Protein AF-A0A316SPB5-F1 (afdb_monomer)

Nearest PDB structures (foldseek):
  8him-assembly1_F  TM=2.754E-01  e=7.584E+00  Brassica oleracea

Radius of gyration: 15.4 Å; Cα contacts (8 Å, |Δi|>4): 45; chains: 1; bounding box: 33×32×40 Å

pLDDT: mean 93.1, std 8.31, range [46.78, 98.19]

Secondary structure (DSSP, 8-state):
---HHHHHHHHTT------------SHHHHHHHHHHHT-PPEEEEEEE-TT--EEEEEEETTPPP-

Structure (mmCIF, N/CA/C/O backbone):
data_AF-A0A316SPB5-F1
#
_entry.id   AF-A0A316SPB5-F1
#
loop_
_atom_site.group_PDB
_atom_site.id
_atom_site.type_symbol
_atom_site.label_atom_id
_atom_site.label_alt_id
_atom_site.label_comp_id
_atom_site.label_asym_id
_atom_site.label_entity_id
_atom_site.label_seq_id
_atom_site.pdbx_PDB_ins_code
_atom_site.Cartn_x
_atom_site.Cartn_y
_atom_site.Cartn_z
_atom_site.occupancy
_atom_site.B_iso_or_equiv
_atom_site.auth_seq_id
_atom_site.auth_comp_id
_atom_site.auth_asym_id
_atom_site.auth_atom_id
_atom_site.pdbx_PDB_model_num
ATOM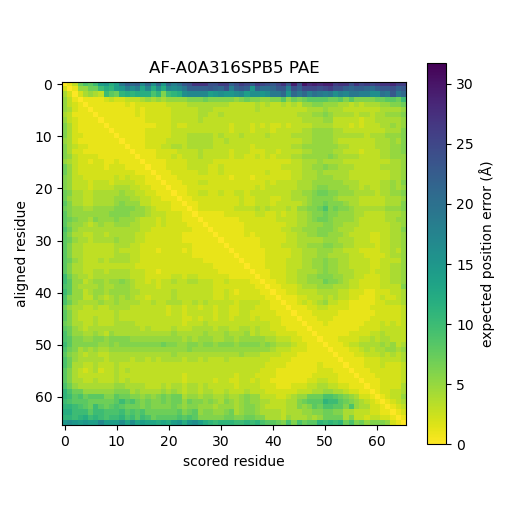 1 N N . MET A 1 1 ? -9.251 20.131 1.889 1.00 46.78 1 MET A N 1
ATOM 2 C CA . MET A 1 1 ? -8.814 19.357 0.707 1.00 46.78 1 MET A CA 1
ATOM 3 C C . MET A 1 1 ? -9.881 18.323 0.407 1.00 46.78 1 MET A C 1
ATOM 5 O O . MET A 1 1 ? -10.163 17.501 1.266 1.00 46.78 1 MET A O 1
ATOM 9 N N . THR A 1 2 ? -10.528 18.394 -0.753 1.00 56.88 2 THR A N 1
ATOM 10 C CA . THR A 1 2 ? -11.561 17.425 -1.140 1.00 56.88 2 THR A CA 1
ATOM 11 C C . THR A 1 2 ? -10.869 16.141 -1.586 1.00 56.88 2 THR A C 1
ATOM 13 O O . THR A 1 2 ? -10.225 16.125 -2.634 1.00 56.88 2 THR A O 1
ATOM 16 N N . ASN A 1 3 ? -10.939 15.083 -0.776 1.00 83.75 3 ASN A N 1
ATOM 17 C CA . ASN A 1 3 ? -10.294 13.811 -1.090 1.00 83.75 3 ASN A CA 1
ATOM 18 C C . ASN A 1 3 ? -11.116 13.076 -2.165 1.00 83.75 3 ASN A C 1
ATOM 20 O O . ASN A 1 3 ? -12.012 12.290 -1.863 1.00 83.75 3 ASN A O 1
ATOM 24 N N . HIS A 1 4 ? -10.839 13.394 -3.437 1.00 94.38 4 HIS A N 1
ATOM 25 C CA . HIS A 1 4 ? -11.534 12.858 -4.615 1.00 94.38 4 HIS A CA 1
ATOM 26 C C . HIS A 1 4 ? -11.635 11.322 -4.596 1.00 94.38 4 HIS A C 1
ATOM 28 O O . HIS A 1 4 ? -12.628 10.759 -5.056 1.00 94.38 4 HIS A O 1
ATOM 34 N N . ILE A 1 5 ? -10.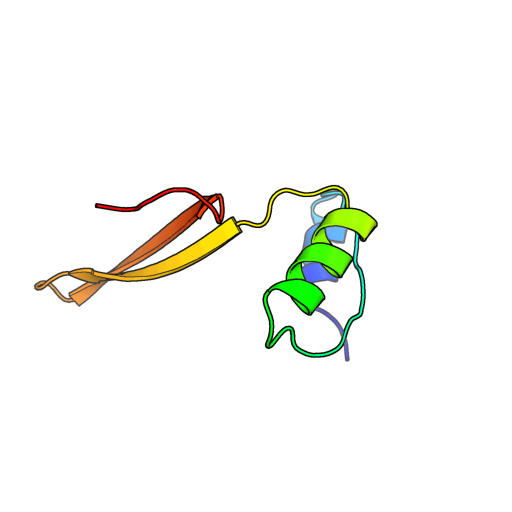635 10.642 -4.027 1.00 95.06 5 ILE A N 1
ATOM 35 C CA . ILE A 1 5 ? -10.621 9.183 -3.890 1.00 95.06 5 ILE A CA 1
ATOM 36 C C . ILE A 1 5 ? -11.753 8.727 -2.963 1.00 95.06 5 ILE A C 1
ATOM 38 O O . ILE A 1 5 ? -12.578 7.921 -3.380 1.00 95.06 5 ILE A O 1
ATOM 42 N N . LEU A 1 6 ? -11.859 9.287 -1.753 1.00 95.81 6 LEU A N 1
ATOM 43 C CA . LEU A 1 6 ? -12.907 8.911 -0.790 1.00 95.81 6 LEU A CA 1
ATOM 44 C C . LEU A 1 6 ? -14.315 9.211 -1.317 1.00 95.81 6 LEU A C 1
ATOM 46 O O . LEU A 1 6 ? -15.231 8.411 -1.128 1.00 95.81 6 LEU A O 1
ATOM 50 N N . ASN A 1 7 ? -14.476 10.318 -2.047 1.00 96.00 7 ASN A N 1
ATOM 51 C CA . ASN A 1 7 ? -15.742 10.643 -2.706 1.00 96.00 7 ASN A CA 1
ATOM 52 C C . ASN A 1 7 ? -16.114 9.601 -3.768 1.00 96.00 7 ASN A C 1
ATOM 54 O O . ASN A 1 7 ? -17.277 9.224 -3.874 1.00 96.00 7 ASN A O 1
ATOM 58 N N . THR A 1 8 ? -15.130 9.120 -4.532 1.00 97.06 8 THR A N 1
ATOM 59 C CA . THR A 1 8 ? -15.333 8.068 -5.539 1.00 97.06 8 THR A CA 1
ATOM 60 C C . THR A 1 8 ? -15.686 6.734 -4.879 1.00 97.06 8 THR A C 1
ATOM 62 O O . THR A 1 8 ? -16.596 6.049 -5.331 1.00 97.06 8 THR A O 1
ATOM 65 N N . LEU A 1 9 ? -15.017 6.367 -3.781 1.00 97.31 9 LEU A N 1
ATOM 66 C CA . LEU A 1 9 ? -15.356 5.152 -3.032 1.00 97.31 9 LEU A CA 1
ATOM 67 C C . LEU A 1 9 ? -16.778 5.230 -2.464 1.00 97.31 9 LEU A C 1
ATOM 69 O O . LEU A 1 9 ? -17.549 4.286 -2.611 1.00 97.31 9 LEU A O 1
ATOM 73 N N . THR A 1 10 ? -17.147 6.386 -1.903 1.00 96.62 10 THR A N 1
ATOM 74 C CA . THR A 1 10 ? -18.502 6.650 -1.402 1.00 96.62 10 THR A CA 1
ATOM 75 C C . THR A 1 10 ? -19.546 6.537 -2.512 1.00 96.62 10 THR A C 1
ATOM 77 O O . THR A 1 10 ? -20.559 5.870 -2.326 1.00 96.62 10 THR A O 1
ATOM 80 N N . SER A 1 11 ? -19.310 7.144 -3.681 1.00 97.50 11 SER A N 1
ATOM 81 C CA . SER A 1 11 ? -20.275 7.112 -4.788 1.00 97.50 11 SER A CA 1
ATOM 82 C C . SER A 1 11 ? -20.444 5.719 -5.398 1.00 97.50 11 SER A C 1
ATOM 84 O O . SER A 1 11 ? -21.529 5.385 -5.867 1.00 97.50 11 SER A O 1
ATOM 86 N N . LEU A 1 12 ? -19.397 4.893 -5.348 1.00 98.19 12 LEU A N 1
ATOM 87 C CA . LEU A 1 12 ? -19.427 3.485 -5.749 1.00 98.19 12 LEU A CA 1
ATOM 88 C C . LEU A 1 12 ? -19.920 2.547 -4.635 1.00 98.19 12 LEU A C 1
ATOM 90 O O . LEU A 1 12 ? -19.980 1.337 -4.846 1.00 98.19 12 LEU A O 1
ATOM 94 N N . ASN A 1 13 ? -20.282 3.087 -3.467 1.00 97.94 13 ASN A N 1
ATOM 95 C CA . ASN A 1 13 ? -20.734 2.337 -2.298 1.00 97.94 13 ASN A CA 1
ATOM 96 C C . ASN A 1 13 ? -19.708 1.292 -1.806 1.00 97.94 13 ASN A C 1
ATOM 98 O O . ASN A 1 13 ? -20.069 0.209 -1.342 1.00 97.94 13 ASN A O 1
ATOM 102 N N . ILE A 1 14 ? -18.417 1.619 -1.921 1.00 98.00 14 ILE A N 1
ATOM 103 C CA . ILE A 1 14 ? -17.296 0.822 -1.418 1.00 98.00 14 ILE A CA 1
ATOM 104 C C . ILE A 1 14 ? -16.960 1.319 -0.011 1.00 98.00 14 ILE A C 1
ATOM 106 O O . ILE A 1 14 ? -16.566 2.470 0.172 1.00 98.00 14 ILE A O 1
ATOM 110 N N . SER A 1 15 ? -17.103 0.448 0.987 1.00 96.50 15 SER A N 1
ATOM 111 C CA . SER A 1 15 ? -16.750 0.761 2.374 1.00 96.50 15 SER A CA 1
ATOM 112 C C . SER A 1 15 ? -15.244 0.954 2.538 1.00 96.50 15 SER A C 1
ATOM 114 O O . SER A 1 15 ? -14.459 0.178 1.992 1.00 96.50 15 SER A O 1
ATOM 116 N N . TYR A 1 16 ? -14.846 1.929 3.350 1.00 94.81 16 TYR A N 1
ATOM 117 C CA . TYR A 1 16 ? -13.449 2.186 3.679 1.00 94.81 16 TYR A CA 1
ATOM 118 C C . TYR A 1 16 ? -13.297 2.649 5.132 1.00 94.81 16 TYR A C 1
ATOM 120 O O . TYR A 1 16 ? -14.229 3.189 5.727 1.00 94.81 16 TYR A O 1
ATOM 128 N N . GLU A 1 17 ? -12.095 2.471 5.671 1.00 94.50 17 GLU A N 1
ATOM 129 C CA . GLU A 1 17 ? -11.640 3.036 6.941 1.00 94.50 17 GLU A CA 1
ATOM 130 C C . GLU A 1 17 ? -10.393 3.885 6.668 1.00 94.50 17 GLU A C 1
ATOM 132 O O . GLU A 1 17 ? -9.581 3.541 5.806 1.00 94.50 17 GLU A O 1
ATOM 137 N N . VAL A 1 18 ? -10.257 5.018 7.359 1.00 93.50 18 VAL A N 1
ATOM 138 C CA . VAL A 1 18 ? -9.108 5.924 7.222 1.00 93.50 18 VAL A CA 1
ATOM 139 C C . VAL A 1 18 ? -8.496 6.143 8.595 1.00 93.50 18 VAL A C 1
ATOM 141 O O . VAL A 1 18 ? -9.194 6.537 9.527 1.00 93.50 18 VAL A O 1
ATOM 144 N N . LEU A 1 19 ? -7.185 5.942 8.693 1.00 94.31 19 LEU A N 1
ATOM 145 C CA . LEU A 1 19 ? -6.381 6.334 9.843 1.00 94.31 19 LEU A CA 1
ATOM 146 C C . LEU A 1 19 ? -5.401 7.418 9.394 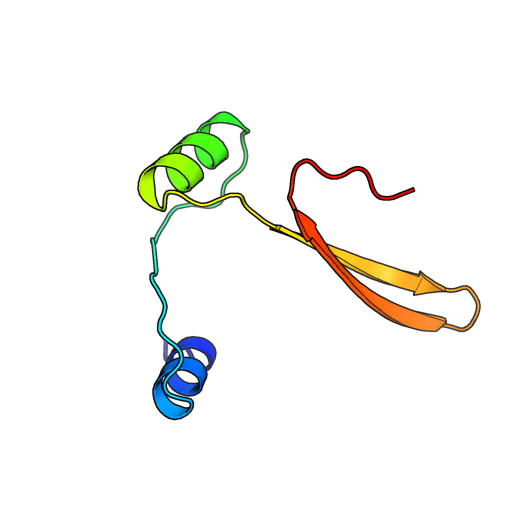1.00 94.31 19 LEU A C 1
ATOM 148 O O . LEU A 1 19 ? -4.517 7.151 8.584 1.00 94.31 19 LEU A O 1
ATOM 152 N N . GLU A 1 20 ? -5.558 8.636 9.908 1.00 93.94 20 GLU A N 1
ATOM 153 C CA . GLU A 1 20 ? -4.565 9.694 9.709 1.00 93.94 20 GLU A CA 1
ATOM 154 C C . GLU A 1 20 ? -3.331 9.420 10.579 1.00 93.94 20 GLU A C 1
ATOM 156 O O . GLU A 1 20 ? -3.449 9.082 11.760 1.00 93.94 20 GLU A O 1
ATOM 161 N N . HIS A 1 21 ? -2.143 9.541 9.990 1.00 92.62 21 HIS A N 1
ATOM 162 C CA . HIS A 1 21 ? -0.868 9.339 10.669 1.00 92.62 21 HIS A CA 1
ATOM 163 C C . HIS A 1 21 ? 0.248 10.127 9.965 1.00 92.62 21 HIS A C 1
ATOM 165 O O . HIS A 1 21 ? 0.152 10.433 8.775 1.00 92.62 21 HIS A O 1
ATOM 171 N N . GLU A 1 22 ? 1.325 10.429 10.691 1.00 93.94 22 GLU A N 1
ATOM 172 C CA . GLU A 1 22 ? 2.550 10.999 10.114 1.00 93.94 22 GLU A CA 1
ATOM 173 C C . GLU A 1 22 ? 3.235 10.001 9.158 1.00 93.94 22 GLU A C 1
ATOM 175 O O . GLU A 1 22 ? 2.982 8.793 9.250 1.00 93.94 22 GLU A O 1
ATOM 180 N N . PRO A 1 23 ? 4.108 10.449 8.234 1.00 94.50 23 PRO A N 1
ATOM 181 C CA . PRO A 1 23 ? 4.842 9.547 7.350 1.00 94.50 23 PRO A CA 1
ATOM 182 C C . PRO A 1 23 ? 5.561 8.429 8.116 1.00 94.50 23 PRO A C 1
ATOM 184 O O . PRO A 1 23 ? 6.307 8.683 9.059 1.00 94.50 23 PRO A O 1
ATOM 187 N N . LEU A 1 24 ? 5.355 7.185 7.680 1.00 94.50 24 LEU A N 1
ATOM 188 C CA . LEU A 1 24 ? 5.953 6.001 8.296 1.00 94.50 24 LEU A CA 1
ATOM 189 C C . LEU A 1 24 ? 7.372 5.828 7.758 1.00 94.50 24 LEU A C 1
ATOM 191 O O . LEU A 1 24 ? 7.558 5.522 6.579 1.00 94.50 24 LEU A O 1
ATOM 195 N N . LEU A 1 25 ? 8.368 6.060 8.610 1.00 95.25 25 LEU A N 1
ATOM 196 C CA . LEU A 1 25 ? 9.782 6.016 8.222 1.00 95.25 25 LEU A CA 1
ATOM 197 C C . LEU A 1 25 ? 10.510 4.816 8.826 1.00 95.25 25 LEU A C 1
ATOM 199 O O . LEU A 1 25 ? 11.538 4.391 8.295 1.00 95.25 25 LEU A O 1
ATOM 203 N N . THR A 1 26 ? 9.981 4.252 9.912 1.00 95.75 26 THR A N 1
ATOM 204 C CA . THR A 1 26 ? 10.538 3.072 10.570 1.00 95.75 26 THR A CA 1
ATOM 205 C C . THR A 1 26 ? 9.581 1.884 10.518 1.00 95.75 26 THR A C 1
ATOM 207 O O . THR A 1 26 ? 8.373 2.025 10.327 1.00 95.75 26 THR A O 1
ATOM 210 N N . ILE A 1 27 ? 10.129 0.682 10.726 1.00 93.19 27 ILE A N 1
ATOM 211 C CA . ILE A 1 27 ? 9.324 -0.539 10.877 1.00 93.19 27 ILE A CA 1
ATOM 212 C C . ILE A 1 27 ? 8.367 -0.417 12.068 1.00 93.19 27 ILE A C 1
ATOM 214 O O . ILE A 1 27 ? 7.236 -0.884 11.985 1.00 93.19 27 ILE A O 1
ATOM 218 N N . GLN A 1 28 ? 8.803 0.225 13.155 1.00 95.06 28 GLN A N 1
ATOM 219 C CA . GLN A 1 28 ? 7.984 0.383 14.353 1.00 95.06 28 GLN A CA 1
ATOM 220 C C . GLN A 1 28 ? 6.756 1.261 14.080 1.00 95.06 28 GLN A C 1
ATOM 222 O O . GLN A 1 28 ? 5.651 0.864 14.442 1.00 95.06 28 GLN A O 1
ATOM 227 N N . ASP A 1 29 ? 6.928 2.380 13.367 1.00 94.62 29 ASP A N 1
ATOM 228 C CA . ASP A 1 29 ? 5.805 3.244 12.974 1.00 94.62 29 ASP A CA 1
ATOM 229 C C . ASP A 1 29 ? 4.787 2.459 12.128 1.00 94.62 29 ASP A C 1
ATOM 231 O O . ASP A 1 29 ? 3.576 2.563 12.328 1.00 94.62 29 ASP A O 1
ATOM 235 N N . GLY A 1 30 ? 5.286 1.628 11.202 1.00 93.94 30 GLY A N 1
ATOM 236 C CA . GLY A 1 30 ? 4.461 0.752 10.370 1.00 93.94 30 GLY A CA 1
ATOM 237 C C . GLY A 1 30 ? 3.641 -0.247 11.181 1.00 93.94 30 GLY A C 1
ATOM 238 O O . GLY A 1 30 ? 2.424 -0.322 11.016 1.00 93.94 30 GLY A O 1
ATOM 239 N N . LEU A 1 31 ? 4.286 -0.955 12.112 1.00 94.62 31 LEU A N 1
ATOM 240 C CA . LEU A 1 31 ? 3.630 -1.946 12.968 1.00 94.62 31 LEU A CA 1
ATOM 241 C C . LEU A 1 31 ? 2.494 -1.338 13.803 1.00 94.62 31 LEU A C 1
ATOM 243 O O . LEU A 1 31 ? 1.456 -1.974 13.986 1.00 94.62 31 LEU A O 1
ATOM 247 N N . GLU A 1 32 ? 2.655 -0.109 14.293 1.00 95.19 32 GLU A N 1
ATOM 248 C CA . GLU A 1 32 ? 1.607 0.573 15.058 1.00 95.19 32 GLU A CA 1
ATOM 249 C C . GLU A 1 32 ? 0.363 0.876 14.213 1.00 95.19 32 GLU A C 1
ATOM 251 O O . GLU A 1 32 ? -0.765 0.737 14.694 1.00 95.19 32 GLU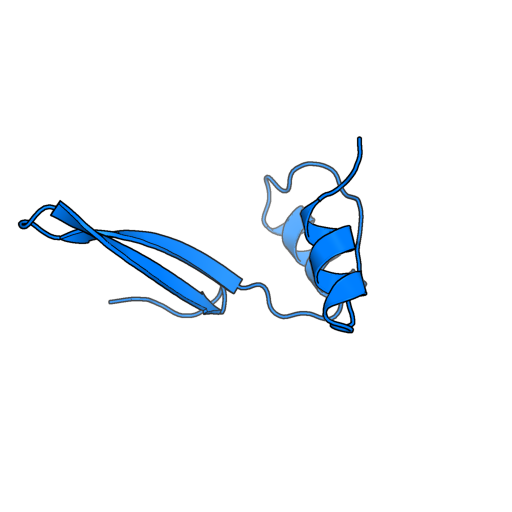 A O 1
ATOM 256 N N . VAL A 1 33 ? 0.547 1.266 12.950 1.00 95.19 33 VAL A N 1
ATOM 257 C CA . VAL A 1 33 ? -0.557 1.497 12.006 1.00 95.19 33 VAL A CA 1
ATOM 258 C C . VAL A 1 33 ? -1.249 0.187 11.634 1.00 95.19 33 VAL A C 1
ATOM 260 O O . VAL A 1 33 ? -2.479 0.115 11.671 1.00 95.19 33 VAL A O 1
ATOM 263 N N . GLU A 1 34 ? -0.477 -0.862 11.343 1.00 94.38 34 GLU A N 1
ATOM 264 C CA . GLU A 1 34 ? -1.000 -2.199 11.035 1.00 94.38 34 GLU A CA 1
ATOM 265 C C . GLU A 1 34 ? -1.885 -2.737 12.165 1.00 94.38 34 GLU A C 1
ATOM 267 O O . GLU A 1 34 ? -2.986 -3.230 11.915 1.00 94.38 34 GLU A O 1
ATOM 272 N N . GLN A 1 35 ? -1.443 -2.590 13.419 1.00 95.06 35 GLN A N 1
ATOM 273 C CA . GLN A 1 35 ? -2.192 -3.030 14.596 1.00 95.06 35 GLN A CA 1
ATOM 274 C C . GLN A 1 35 ? -3.484 -2.235 14.809 1.00 95.06 35 GLN A C 1
ATOM 276 O O . GLN A 1 35 ? -4.514 -2.827 15.139 1.00 95.06 35 GLN A O 1
ATOM 281 N N . LYS A 1 36 ? -3.452 -0.909 14.611 1.00 95.88 36 LYS A N 1
ATOM 282 C CA . LYS A 1 36 ? -4.634 -0.042 14.759 1.00 95.88 36 LYS A CA 1
ATOM 283 C C . LYS A 1 36 ? -5.714 -0.380 13.733 1.00 95.88 36 LYS A C 1
ATOM 285 O O . LYS A 1 36 ? -6.874 -0.515 14.110 1.00 95.88 36 LYS A O 1
ATOM 290 N N . LEU A 1 37 ? -5.322 -0.556 12.472 1.00 94.81 37 LEU A N 1
ATOM 291 C CA . LEU A 1 37 ? -6.232 -0.873 11.367 1.00 94.81 37 LEU A CA 1
ATOM 292 C C . LEU A 1 37 ? -6.565 -2.370 11.258 1.00 94.81 37 LEU A C 1
ATOM 294 O O . LEU A 1 37 ? -7.503 -2.737 10.558 1.00 94.81 37 LEU A O 1
ATOM 298 N N . LYS A 1 38 ? -5.813 -3.244 11.941 1.00 95.06 38 LYS A N 1
ATOM 299 C CA . LYS A 1 38 ? -5.943 -4.712 11.869 1.00 95.06 38 LYS A CA 1
ATOM 300 C C . LYS A 1 38 ? -5.833 -5.240 10.434 1.00 95.06 38 LYS A C 1
ATOM 302 O O . LYS A 1 38 ? -6.597 -6.113 10.020 1.00 95.06 38 LYS A O 1
ATOM 307 N N . ILE A 1 39 ? -4.872 -4.709 9.682 1.00 92.06 39 ILE A N 1
ATOM 308 C CA . ILE A 1 39 ? -4.634 -5.060 8.277 1.00 92.06 39 ILE A CA 1
ATOM 309 C C . ILE A 1 39 ? -3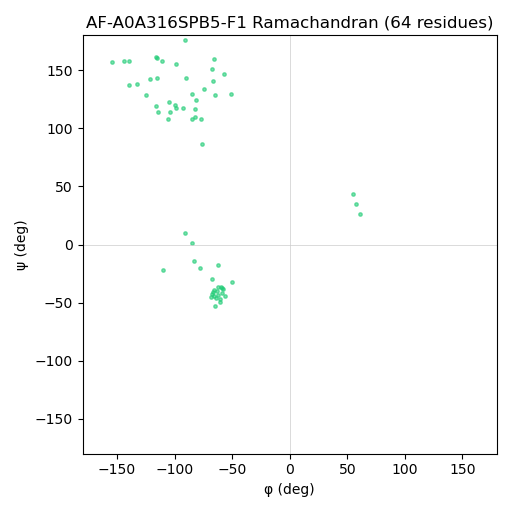.278 -5.733 8.082 1.00 92.06 39 ILE A C 1
ATOM 311 O O . ILE A 1 39 ? -2.362 -5.563 8.880 1.00 92.06 39 ILE A O 1
ATOM 315 N N . VAL A 1 40 ? -3.138 -6.434 6.956 1.00 91.69 40 VAL A N 1
ATOM 316 C CA . VAL A 1 40 ? -1.831 -6.7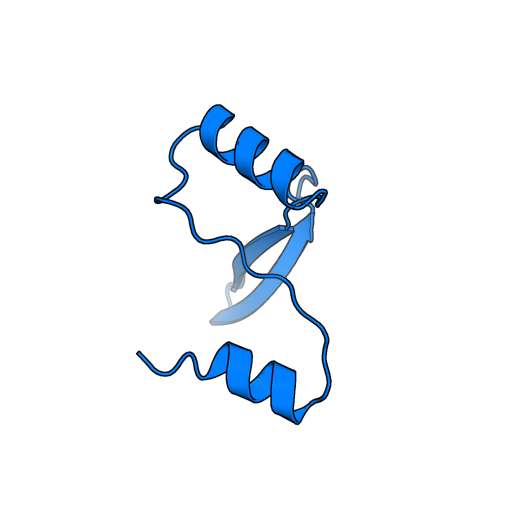54 6.369 1.00 91.69 40 VAL A CA 1
ATOM 317 C C . VAL A 1 40 ? -1.587 -5.743 5.248 1.00 91.69 40 VAL A C 1
ATOM 319 O O . VAL A 1 40 ? -2.405 -5.678 4.322 1.00 91.69 40 VAL A O 1
ATOM 322 N N . PRO A 1 41 ? -0.515 -4.934 5.295 1.00 92.19 41 PRO A N 1
ATOM 323 C CA . PRO A 1 41 ? -0.293 -3.910 4.288 1.00 92.19 41 PRO A CA 1
ATOM 324 C C . PRO A 1 41 ? 0.008 -4.549 2.931 1.00 92.19 41 PRO A C 1
ATOM 326 O O . PRO A 1 41 ? 0.582 -5.638 2.836 1.00 92.19 41 PRO A O 1
ATOM 329 N N . CYS A 1 42 ? -0.341 -3.842 1.861 1.00 93.75 42 CYS A N 1
ATOM 330 C CA . CYS A 1 42 ? 0.128 -4.164 0.521 1.00 93.75 42 CYS A CA 1
ATOM 331 C C . CYS A 1 42 ? 1.312 -3.270 0.142 1.00 93.75 42 CYS A C 1
ATOM 333 O O . CYS A 1 42 ? 1.466 -2.155 0.640 1.00 93.75 42 CYS A O 1
ATOM 335 N N . LYS A 1 43 ? 2.138 -3.754 -0.779 1.00 92.50 43 LYS A N 1
ATOM 336 C CA . LYS A 1 43 ? 3.130 -2.961 -1.495 1.00 92.50 43 LYS A CA 1
ATOM 337 C C . LYS A 1 43 ? 2.780 -2.928 -2.971 1.00 92.50 43 LYS A C 1
ATOM 339 O O . LYS A 1 43 ? 2.315 -3.913 -3.547 1.00 92.50 43 LYS A O 1
ATOM 344 N N . ASN A 1 44 ? 3.039 -1.776 -3.567 1.00 95.38 44 ASN A N 1
ATOM 345 C CA . ASN A 1 44 ? 2.754 -1.494 -4.959 1.00 95.38 44 ASN A CA 1
ATOM 346 C C . ASN A 1 44 ? 4.084 -1.259 -5.670 1.00 95.38 44 ASN A C 1
ATOM 348 O O . ASN A 1 44 ? 4.830 -0.352 -5.304 1.00 95.38 44 ASN A O 1
ATOM 352 N N . LEU A 1 45 ? 4.398 -2.088 -6.660 1.00 96.06 45 LEU A N 1
ATOM 353 C CA . LEU A 1 45 ? 5.576 -1.930 -7.501 1.00 96.06 45 LEU A CA 1
ATOM 354 C C . LEU A 1 45 ? 5.116 -1.388 -8.852 1.00 96.06 45 LEU A C 1
ATOM 356 O O . LEU A 1 45 ? 4.410 -2.074 -9.592 1.00 96.06 45 LEU A O 1
ATOM 360 N N . LEU A 1 46 ? 5.525 -0.162 -9.171 1.00 97.31 46 LEU A N 1
ATOM 361 C CA . LEU A 1 46 ? 5.385 0.385 -10.515 1.00 97.31 46 LEU A CA 1
ATOM 362 C C . LEU A 1 46 ? 6.591 -0.074 -11.341 1.00 97.31 46 LEU A C 1
ATOM 364 O O . LEU A 1 46 ? 7.716 0.364 -11.111 1.00 97.31 46 LEU A O 1
ATOM 368 N N . LEU A 1 47 ? 6.354 -0.999 -12.263 1.00 97.06 47 LEU A N 1
ATOM 369 C CA . LEU A 1 47 ? 7.376 -1.661 -13.065 1.00 97.06 47 LEU A CA 1
ATOM 370 C C . LEU A 1 47 ? 7.278 -1.230 -14.525 1.00 97.06 47 LEU A C 1
ATOM 372 O O . LEU A 1 47 ? 6.220 -0.825 -15.007 1.00 97.06 47 LEU A O 1
ATOM 376 N N . VAL A 1 48 ? 8.384 -1.375 -15.247 1.00 98.00 48 VAL A N 1
ATOM 377 C CA . VAL A 1 48 ? 8.447 -1.148 -16.689 1.00 98.00 48 VAL A CA 1
ATOM 378 C C . VAL A 1 48 ? 9.314 -2.221 -17.338 1.00 98.00 48 VAL A C 1
ATOM 380 O O . VAL A 1 48 ? 10.354 -2.597 -16.794 1.00 98.00 48 VAL A O 1
ATOM 383 N N . ASN A 1 49 ? 8.884 -2.751 -18.481 1.00 97.19 49 ASN A N 1
ATOM 384 C CA . ASN A 1 49 ? 9.687 -3.706 -19.246 1.00 97.19 49 ASN A CA 1
ATOM 385 C C . ASN A 1 49 ? 10.576 -2.998 -20.292 1.00 97.19 49 ASN A C 1
ATOM 387 O O . ASN A 1 49 ? 10.487 -1.791 -20.508 1.00 97.19 49 ASN A O 1
ATOM 391 N N . ARG A 1 50 ? 11.422 -3.762 -21.000 1.00 97.69 50 ARG A N 1
ATOM 392 C CA . ARG A 1 50 ? 12.306 -3.229 -22.061 1.00 97.69 50 ARG A CA 1
ATOM 393 C C . ARG A 1 50 ? 11.561 -2.615 -23.255 1.00 97.69 50 ARG A C 1
ATOM 395 O O . ARG A 1 50 ? 12.167 -1.883 -24.024 1.00 97.69 50 ARG A O 1
ATOM 402 N N . GLN A 1 51 ? 10.278 -2.927 -23.421 1.00 98.06 51 GLN A N 1
ATOM 403 C CA . GLN A 1 51 ? 9.408 -2.365 -24.458 1.00 98.06 51 GLN A CA 1
ATOM 404 C C . GLN A 1 51 ? 8.678 -1.099 -23.972 1.00 98.06 51 GLN A C 1
ATOM 406 O O . GLN A 1 51 ? 7.775 -0.627 -24.652 1.00 98.06 51 GLN A O 1
ATOM 411 N N . HIS A 1 52 ? 9.044 -0.557 -22.803 1.00 97.19 52 HIS A N 1
ATOM 412 C CA . HIS A 1 52 ? 8.393 0.593 -22.168 1.00 97.19 52 HIS A CA 1
ATOM 413 C C . HIS A 1 52 ? 6.909 0.383 -21.822 1.00 97.19 52 HIS A C 1
ATOM 415 O O . HIS A 1 52 ? 6.148 1.341 -21.705 1.00 97.19 52 HIS A O 1
ATOM 421 N N . VAL A 1 53 ? 6.490 -0.864 -21.604 1.00 98.12 53 VAL A N 1
ATOM 422 C CA . VAL A 1 53 ? 5.154 -1.171 -21.079 1.00 98.12 53 VAL A CA 1
ATOM 423 C C . VAL A 1 53 ? 5.187 -1.094 -19.556 1.00 98.12 53 VAL A C 1
ATOM 425 O O . VAL A 1 53 ? 6.054 -1.708 -1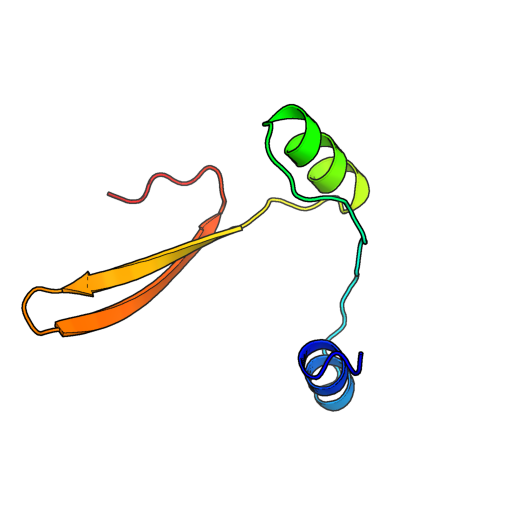8.929 1.00 98.12 53 VAL A O 1
ATOM 428 N N . PHE A 1 54 ? 4.245 -0.348 -18.978 1.00 98.00 54 PHE A N 1
ATOM 429 C CA . PHE A 1 54 ? 4.114 -0.147 -17.536 1.00 98.00 54 PHE A CA 1
ATOM 430 C C . PHE A 1 54 ? 3.211 -1.198 -16.892 1.00 98.00 54 PHE A C 1
ATOM 432 O O . PHE A 1 54 ? 2.187 -1.583 -17.454 1.00 98.00 54 PHE A O 1
ATOM 439 N N . PHE A 1 55 ? 3.564 -1.606 -15.677 1.00 97.44 55 PHE A N 1
ATOM 440 C CA . PHE A 1 55 ? 2.799 -2.543 -14.862 1.00 97.44 55 PHE A CA 1
ATOM 441 C C . PHE A 1 55 ? 2.673 -2.000 -13.441 1.00 97.44 55 PHE A C 1
ATOM 443 O O . PHE A 1 55 ? 3.653 -1.521 -12.874 1.00 97.44 55 PHE A O 1
ATOM 450 N N . LEU A 1 56 ? 1.487 -2.118 -12.848 1.00 97.62 56 LEU A N 1
ATOM 451 C CA . LEU A 1 56 ? 1.287 -1.923 -11.416 1.00 97.62 56 LEU A CA 1
ATOM 452 C C . LEU A 1 56 ? 1.090 -3.293 -10.772 1.00 97.62 56 LEU A C 1
ATOM 454 O O . LEU A 1 56 ? 0.056 -3.930 -10.968 1.00 97.62 56 LEU A O 1
ATOM 458 N N . LEU A 1 57 ? 2.091 -3.754 -10.028 1.00 96.38 57 LEU A N 1
ATOM 459 C CA . LEU A 1 57 ? 2.022 -5.010 -9.295 1.00 96.38 57 LEU A CA 1
ATOM 460 C C . LEU A 1 57 ? 1.677 -4.735 -7.830 1.00 96.38 57 LEU A C 1
ATOM 462 O O . LEU A 1 57 ? 2.456 -4.105 -7.117 1.00 96.38 57 LEU A O 1
ATOM 466 N N . ILE A 1 58 ? 0.529 -5.245 -7.390 1.00 96.31 58 ILE A N 1
ATOM 467 C CA . ILE A 1 58 ? 0.046 -5.139 -6.011 1.00 96.31 58 ILE A CA 1
ATOM 468 C C . ILE A 1 58 ? 0.239 -6.493 -5.329 1.00 96.31 58 ILE A C 1
ATOM 470 O O . ILE A 1 58 ? -0.272 -7.504 -5.807 1.00 96.31 58 ILE A O 1
ATOM 474 N N . VAL A 1 59 ? 0.978 -6.527 -4.223 1.00 95.31 59 VAL A N 1
ATOM 475 C CA . VAL A 1 59 ? 1.221 -7.753 -3.442 1.00 95.31 59 V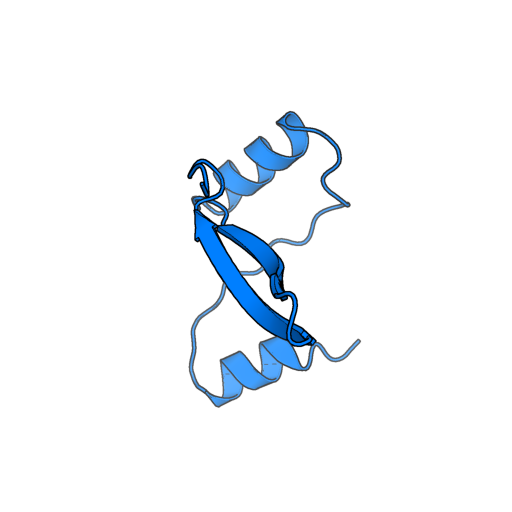AL A CA 1
ATOM 476 C C . VAL A 1 59 ? 1.166 -7.458 -1.946 1.00 95.31 59 VAL A C 1
ATOM 478 O O . VAL A 1 59 ? 1.388 -6.321 -1.539 1.00 95.31 59 VAL A O 1
ATOM 481 N N . PHE A 1 60 ? 0.911 -8.466 -1.107 1.00 93.94 60 PHE A N 1
ATOM 482 C CA . PHE A 1 60 ? 1.092 -8.321 0.345 1.00 93.94 60 PHE A CA 1
ATOM 483 C C . PHE A 1 60 ? 2.531 -7.899 0.687 1.00 93.94 60 PHE A C 1
ATOM 485 O O . PHE A 1 60 ? 3.479 -8.230 -0.035 1.00 93.94 60 PHE A O 1
ATOM 492 N N . GLY A 1 61 ? 2.693 -7.113 1.751 1.00 87.38 61 GLY A N 1
ATOM 493 C CA . GLY A 1 61 ? 3.959 -6.464 2.101 1.00 87.38 61 GLY A CA 1
ATOM 494 C C . GLY A 1 61 ? 5.117 -7.447 2.295 1.00 87.38 61 GLY A C 1
ATOM 495 O O . GLY A 1 61 ? 6.233 -7.199 1.826 1.00 87.38 61 GLY A O 1
ATOM 496 N N . ASP A 1 62 ? 4.833 -8.602 2.885 1.00 86.81 62 ASP A N 1
ATOM 497 C CA . ASP A 1 62 ? 5.771 -9.684 3.192 1.00 86.81 62 ASP A CA 1
ATOM 498 C C . ASP A 1 62 ? 6.140 -10.564 1.981 1.00 86.81 62 ASP A C 1
ATOM 500 O O . ASP A 1 62 ? 7.203 -11.193 1.965 1.00 86.81 62 ASP A O 1
ATOM 504 N N . ASN A 1 63 ? 5.331 -10.563 0.917 1.00 90.38 63 ASN A N 1
ATOM 505 C CA . ASN A 1 63 ? 5.572 -11.393 -0.264 1.00 90.38 63 ASN A CA 1
ATOM 506 C C . ASN A 1 63 ? 6.848 -11.001 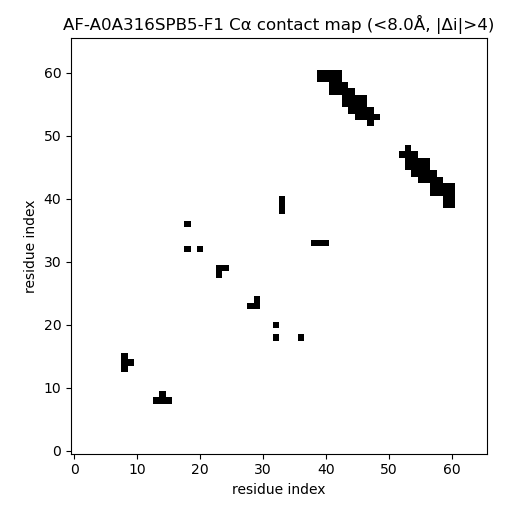-1.014 1.00 90.38 63 ASN A C 1
ATOM 508 O O . ASN A 1 63 ? 7.025 -9.857 -1.430 1.00 90.38 63 ASN A O 1
ATOM 512 N N . ARG A 1 64 ? 7.730 -11.960 -1.308 1.00 87.62 64 ARG A N 1
ATOM 513 C CA . ARG A 1 64 ? 8.863 -11.720 -2.217 1.00 87.62 64 ARG A CA 1
ATOM 514 C C . ARG A 1 64 ? 8.416 -11.854 -3.671 1.00 87.62 64 ARG A C 1
ATOM 516 O O . ARG A 1 64 ? 8.062 -12.945 -4.106 1.00 87.62 64 ARG A O 1
ATOM 523 N N . VAL A 1 65 ? 8.493 -10.755 -4.418 1.00 86.44 65 VAL A N 1
ATOM 524 C CA . VAL A 1 65 ? 8.360 -10.753 -5.882 1.00 86.44 65 VAL A CA 1
ATOM 525 C C . VAL A 1 65 ? 9.716 -11.154 -6.466 1.00 86.44 65 VAL A C 1
ATOM 527 O O . VAL A 1 65 ? 10.727 -10.552 -6.103 1.00 86.44 65 VAL A O 1
ATOM 530 N N . LYS A 1 66 ? 9.740 -12.201 -7.294 1.00 74.31 66 LYS A N 1
ATOM 531 C CA . LYS A 1 66 ? 10.933 -12.690 -8.001 1.00 74.31 66 LYS A CA 1
ATOM 532 C C . LYS A 1 66 ? 10.865 -12.318 -9.472 1.00 74.31 66 LYS A C 1
ATOM 534 O O . LYS A 1 66 ? 9.736 -12.343 -10.009 1.00 74.31 66 LYS A O 1
#

Mean predicted aligned error: 4.1 Å

Foldseek 3Di:
DPPVVVVVCVVVVNDDDDDDDDDDDDPVSVVVVCVVVVDQDKDWDFDADPVRDTDTDIDGPPDDDD

Sequence (66 aa):
MTNHILNTLTSLNISYEVLEHEPLLTIQDGLEVEQKLKIVPCKNLLLVNRQHVFFLLIVFGDNRVK

Solvent-accessible surface area (backbone atoms only — not comparable to full-atom values): 4504 Å² total; per-residue (Å²): 132,85,60,64,65,62,54,50,34,55,76,70,70,48,88,84,85,86,82,91,74,77,88,70,84,48,72,67,55,45,51,55,52,34,62,74,71,72,54,83,59,70,41,77,47,82,44,70,51,99,85,73,52,75,43,81,47,77,42,54,60,87,62,83,87,129